Protein AF-A0A7U2NG11-F1 (afdb_monomer_lite)

Secondary structure (DSSP, 8-state):
--HHHHHHHHHHHTTSS-TTS-EEEEETTEEEEEEE-SS-SS-TT-EEEEEEETTEEE-

pLDDT: mean 81.63, std 13.46, range [51.5, 94.0]

Foldseek 3Di:
DDPVVVVVVVCCVVVVDPLVPAAWDDDPQWIKGKDAAPDDPDDPPRIDIWIHHPVDTDD

Structure (mmCIF, N/CA/C/O backbone):
data_AF-A0A7U2NG11-F1
#
_entry.id   AF-A0A7U2NG11-F1
#
loop_
_atom_site.group_PDB
_atom_site.id
_atom_site.type_symbol
_atom_site.label_atom_id
_atom_site.label_alt_id
_atom_site.label_comp_id
_atom_site.label_asym_id
_atom_site.label_entity_id
_atom_site.label_seq_id
_atom_site.pdbx_PDB_ins_code
_atom_site.Cartn_x
_atom_site.Cartn_y
_atom_site.Cartn_z
_atom_site.occupancy
_atom_site.B_iso_or_equiv
_atom_site.auth_seq_id
_atom_site.auth_comp_id
_atom_site.auth_asym_id
_atom_site.auth_atom_id
_atom_site.pdbx_PDB_model_num
ATOM 1 N N . MET A 1 1 ? -2.937 15.654 1.447 1.00 59.19 1 MET A N 1
ATOM 2 C CA . MET A 1 1 ? -2.861 14.203 1.691 1.00 59.19 1 MET A CA 1
ATOM 3 C C . MET A 1 1 ? -4.127 13.726 2.369 1.00 59.19 1 MET A C 1
ATOM 5 O O . MET A 1 1 ? -4.532 14.299 3.380 1.00 59.19 1 MET A O 1
ATOM 9 N N . ASN A 1 2 ? -4.775 12.719 1.796 1.00 83.00 2 ASN A N 1
ATOM 10 C CA . ASN A 1 2 ? -5.941 12.077 2.402 1.00 83.00 2 ASN A CA 1
ATOM 11 C C . ASN A 1 2 ? -5.500 11.238 3.625 1.00 83.00 2 ASN A C 1
ATOM 13 O O . ASN A 1 2 ? -4.385 10.723 3.662 1.00 83.00 2 ASN A O 1
ATOM 17 N N . LYS A 1 3 ? -6.370 11.051 4.629 1.00 86.50 3 LYS A N 1
ATOM 18 C CA . LYS A 1 3 ? -6.085 10.212 5.813 1.00 86.50 3 LYS A CA 1
ATOM 19 C C . LYS A 1 3 ? -5.678 8.782 5.434 1.00 86.50 3 LYS A C 1
ATOM 21 O O . LYS A 1 3 ? -4.856 8.183 6.126 1.00 86.50 3 LYS A O 1
ATOM 26 N N . LEU A 1 4 ? -6.259 8.231 4.364 1.00 87.12 4 LEU A N 1
ATOM 27 C CA . LEU A 1 4 ? -5.929 6.889 3.873 1.00 87.12 4 LEU A CA 1
ATOM 28 C C . LEU A 1 4 ? -4.528 6.838 3.256 1.00 87.12 4 LEU A C 1
ATOM 30 O O . LEU A 1 4 ? -3.743 5.965 3.605 1.00 87.12 4 LEU A O 1
ATOM 34 N N . GLU A 1 5 ? -4.206 7.813 2.415 1.00 86.44 5 GLU A N 1
ATOM 35 C CA . GLU A 1 5 ? -2.898 7.968 1.775 1.00 86.44 5 GLU A CA 1
ATOM 36 C C . GLU A 1 5 ? -1.777 8.069 2.822 1.00 86.44 5 GLU A C 1
ATOM 38 O O . GLU A 1 5 ? -0.834 7.285 2.799 1.00 86.44 5 GLU A O 1
ATOM 43 N N . THR A 1 6 ? -1.932 8.924 3.843 1.00 90.88 6 THR A N 1
ATOM 44 C CA . THR A 1 6 ? -0.973 9.010 4.962 1.00 90.88 6 THR A CA 1
ATOM 45 C C . THR A 1 6 ? -0.829 7.685 5.715 1.00 90.88 6 THR A C 1
ATOM 47 O O . THR A 1 6 ? 0.263 7.331 6.159 1.00 90.88 6 THR A O 1
ATOM 50 N N . LYS A 1 7 ? -1.924 6.929 5.874 1.00 90.75 7 LYS A N 1
ATOM 51 C CA . LYS A 1 7 ? -1.899 5.619 6.535 1.00 90.75 7 LYS A CA 1
ATOM 52 C C . LYS A 1 7 ? -1.143 4.579 5.704 1.00 90.75 7 LYS A C 1
ATOM 54 O O . LYS A 1 7 ? -0.432 3.766 6.290 1.00 90.75 7 LYS A O 1
ATOM 59 N N . ILE A 1 8 ? -1.310 4.598 4.382 1.00 89.44 8 ILE A N 1
ATOM 60 C CA . ILE A 1 8 ? -0.601 3.722 3.441 1.00 89.44 8 ILE A CA 1
ATOM 61 C C . ILE A 1 8 ? 0.890 4.060 3.449 1.00 89.44 8 ILE A C 1
ATOM 63 O O . ILE A 1 8 ? 1.693 3.171 3.712 1.00 89.44 8 ILE A O 1
ATOM 67 N N . LEU A 1 9 ? 1.253 5.336 3.297 1.00 89.19 9 LEU A N 1
ATOM 68 C CA . LEU A 1 9 ? 2.649 5.788 3.325 1.00 89.19 9 LEU A CA 1
ATOM 69 C C . LEU A 1 9 ? 3.357 5.373 4.618 1.00 89.19 9 LEU A C 1
ATOM 71 O O . LEU A 1 9 ? 4.379 4.697 4.574 1.00 89.19 9 LEU A O 1
ATOM 75 N N . LYS A 1 10 ? 2.750 5.635 5.782 1.00 92.38 10 LYS A N 1
ATOM 76 C CA . LYS A 1 10 ? 3.316 5.208 7.071 1.00 92.38 10 LYS A CA 1
ATOM 77 C C . LYS A 1 10 ? 3.452 3.686 7.183 1.00 92.38 10 LYS A C 1
ATOM 79 O O . LYS A 1 10 ? 4.335 3.184 7.877 1.00 92.38 10 LYS A O 1
ATOM 84 N N . ALA A 1 11 ? 2.557 2.925 6.559 1.00 92.00 11 ALA A N 1
ATOM 85 C CA . ALA A 1 11 ? 2.649 1.471 6.554 1.00 92.00 11 ALA A CA 1
ATOM 86 C C . ALA A 1 11 ? 3.793 0.965 5.673 1.00 92.00 11 ALA A C 1
ATOM 88 O O . ALA A 1 11 ? 4.425 -0.016 6.054 1.00 92.00 11 ALA A O 1
ATOM 89 N N . ILE A 1 12 ? 4.081 1.644 4.563 1.00 90.62 12 ILE A N 1
ATOM 90 C CA . ILE A 1 12 ? 5.251 1.374 3.722 1.00 90.62 12 ILE A CA 1
ATOM 91 C C . ILE A 1 12 ? 6.528 1.706 4.498 1.00 90.62 12 ILE A C 1
ATOM 93 O O . ILE A 1 12 ? 7.370 0.834 4.683 1.00 90.62 12 ILE A O 1
ATOM 97 N N . GLU A 1 13 ? 6.619 2.908 5.074 1.00 91.12 13 GLU A N 1
ATOM 98 C CA . GLU A 1 13 ? 7.770 3.351 5.882 1.00 91.12 13 GLU A CA 1
ATOM 99 C C . GLU A 1 13 ? 8.065 2.421 7.069 1.00 91.12 13 GLU A C 1
ATOM 101 O O . GLU A 1 13 ? 9.216 2.202 7.433 1.00 91.12 13 GLU A O 1
ATOM 106 N N . THR A 1 14 ? 7.022 1.853 7.685 1.00 94.00 14 THR A N 1
ATOM 107 C CA . THR A 1 14 ? 7.153 0.912 8.813 1.00 94.00 14 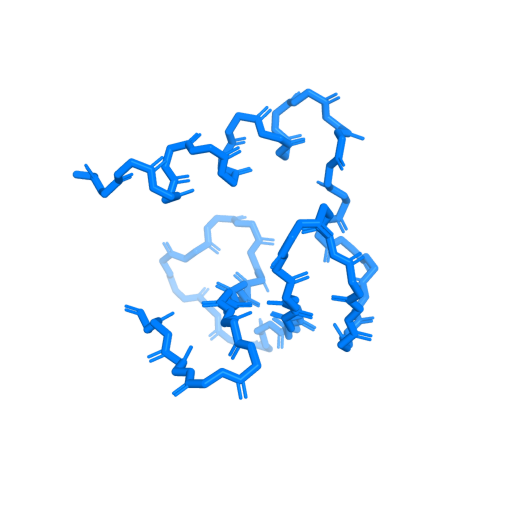THR A CA 1
ATOM 108 C C . THR A 1 14 ? 7.197 -0.558 8.388 1.00 94.00 14 THR A C 1
ATOM 110 O O . THR A 1 14 ? 7.093 -1.438 9.243 1.00 94.00 14 THR A O 1
ATOM 113 N N . ASN A 1 15 ? 7.317 -0.837 7.086 1.00 89.31 15 ASN A N 1
ATOM 114 C CA . ASN A 1 15 ? 7.337 -2.174 6.486 1.00 89.31 15 ASN A CA 1
ATOM 115 C C . ASN A 1 15 ? 6.120 -3.063 6.839 1.00 89.31 15 ASN A C 1
ATOM 117 O O . ASN A 1 15 ? 6.153 -4.289 6.754 1.00 89.31 15 ASN A O 1
ATOM 121 N N . LYS A 1 16 ? 5.007 -2.446 7.249 1.00 91.00 16 LYS A N 1
ATOM 122 C CA . LYS A 1 16 ? 3.702 -3.101 7.456 1.00 91.00 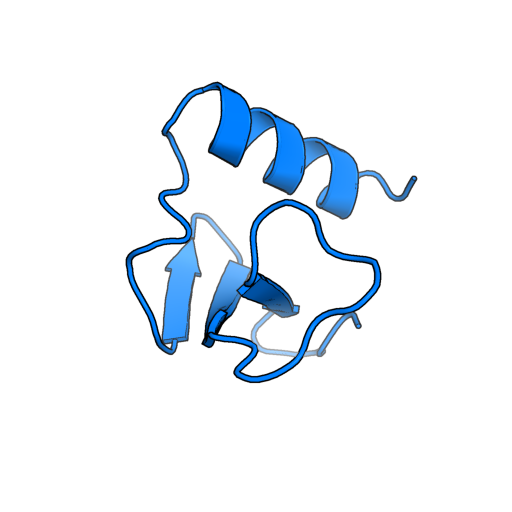16 LYS A CA 1
ATOM 123 C C . LYS A 1 16 ? 2.932 -3.281 6.150 1.00 91.00 16 LYS A C 1
ATOM 125 O O . LYS A 1 16 ? 1.883 -3.929 6.137 1.00 91.00 16 LYS A O 1
ATOM 130 N N . LEU A 1 17 ? 3.413 -2.661 5.080 1.00 89.81 17 LEU A N 1
ATOM 131 C CA . LEU A 1 17 ? 2.953 -2.848 3.721 1.00 89.81 17 LEU A CA 1
ATOM 132 C C . LEU A 1 17 ? 4.174 -2.881 2.800 1.00 89.81 17 LEU A C 1
ATOM 134 O O . LEU A 1 17 ? 4.787 -1.847 2.579 1.00 89.81 17 LEU A O 1
ATOM 138 N N . ASN A 1 18 ? 4.506 -4.055 2.263 1.00 90.44 18 ASN A N 1
ATOM 139 C CA . ASN A 1 18 ? 5.573 -4.174 1.273 1.00 90.44 18 ASN A CA 1
ATOM 140 C C . ASN A 1 18 ? 4.995 -3.949 -0.144 1.00 90.44 18 ASN A C 1
ATOM 142 O O . ASN A 1 18 ? 4.171 -4.773 -0.561 1.00 90.44 18 ASN A O 1
ATOM 146 N N . PRO A 1 19 ? 5.371 -2.874 -0.866 1.00 87.88 19 PRO A N 1
ATOM 147 C CA . PRO A 1 19 ? 4.915 -2.614 -2.233 1.00 87.88 19 PRO A CA 1
ATOM 148 C C . PRO A 1 19 ? 5.545 -3.541 -3.289 1.00 87.88 19 PRO A C 1
ATOM 150 O O . PRO A 1 19 ? 4.974 -3.702 -4.358 1.00 87.88 19 PRO A O 1
ATOM 153 N N . GLU A 1 20 ? 6.644 -4.234 -2.990 1.00 88.75 20 GLU A N 1
ATOM 154 C CA . GLU A 1 20 ? 7.262 -5.203 -3.916 1.00 88.75 20 GLU A CA 1
ATOM 155 C C . GLU A 1 20 ? 6.401 -6.458 -4.109 1.00 88.75 20 GLU A C 1
ATOM 157 O O . GLU A 1 20 ? 6.526 -7.185 -5.093 1.00 88.75 20 GLU A O 1
ATOM 162 N N . ILE A 1 21 ? 5.494 -6.730 -3.165 1.00 91.38 21 ILE A N 1
ATOM 163 C CA . ILE A 1 21 ? 4.488 -7.770 -3.354 1.00 91.38 21 ILE A CA 1
ATOM 164 C C . ILE A 1 21 ? 3.449 -7.202 -4.321 1.00 91.38 21 ILE A C 1
ATOM 166 O O . ILE A 1 21 ? 2.659 -6.330 -3.951 1.00 91.38 21 ILE A O 1
ATOM 170 N N . LEU A 1 22 ? 3.439 -7.709 -5.548 1.00 91.62 22 LEU A N 1
ATOM 171 C CA . LEU A 1 22 ? 2.518 -7.287 -6.600 1.00 91.62 22 LEU A CA 1
ATOM 172 C C . LEU A 1 22 ? 1.143 -7.959 -6.483 1.00 91.62 22 LEU A C 1
ATOM 174 O O . LEU A 1 22 ? 0.967 -8.974 -5.804 1.00 91.62 22 LEU A O 1
ATOM 178 N N . GLY A 1 23 ? 0.163 -7.387 -7.180 1.00 90.62 23 GLY A N 1
ATOM 179 C CA . GLY A 1 23 ? -1.187 -7.925 -7.303 1.00 90.62 23 GLY A CA 1
ATOM 180 C C . GLY A 1 23 ? -2.147 -7.472 -6.205 1.00 90.62 23 GLY A C 1
ATOM 181 O O . GLY A 1 23 ? -1.871 -6.554 -5.428 1.00 90.62 23 GLY A O 1
ATOM 182 N N . GLU A 1 24 ? -3.317 -8.110 -6.179 1.00 92.50 24 GLU A N 1
ATOM 183 C CA . GLU A 1 24 ? -4.410 -7.769 -5.270 1.00 92.50 24 GLU A CA 1
ATOM 184 C C . GLU A 1 24 ? -4.344 -8.566 -3.969 1.00 92.50 24 GLU A C 1
ATOM 186 O O . GLU A 1 24 ? -4.192 -9.789 -3.971 1.00 92.50 24 GLU A O 1
ATOM 191 N N . ARG A 1 25 ? -4.497 -7.885 -2.831 1.00 92.50 25 ARG A N 1
ATOM 192 C CA . ARG A 1 25 ? -4.556 -8.541 -1.521 1.00 92.50 25 ARG A CA 1
ATOM 193 C C . ARG A 1 25 ? -5.357 -7.751 -0.504 1.00 92.50 25 ARG A C 1
ATOM 195 O O . ARG A 1 25 ? -5.552 -6.544 -0.617 1.00 92.50 25 ARG A O 1
ATOM 202 N N . LYS A 1 26 ? -5.791 -8.447 0.545 1.00 90.88 26 LYS A N 1
ATOM 203 C CA . LYS A 1 26 ? -6.366 -7.796 1.722 1.00 90.88 26 LYS A CA 1
ATOM 204 C C . LYS A 1 26 ? -5.268 -7.125 2.535 1.00 90.88 26 LYS A C 1
ATOM 206 O O . LYS A 1 26 ? -4.240 -7.731 2.827 1.00 90.88 26 LYS A O 1
ATOM 211 N N . TRP A 1 27 ? -5.538 -5.901 2.96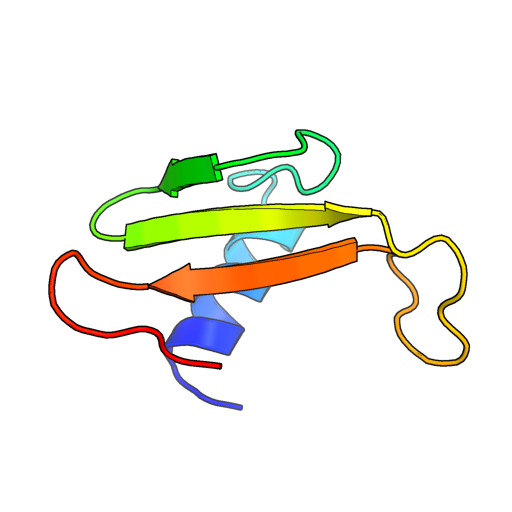0 1.00 89.94 27 TRP A N 1
ATOM 212 C CA . TRP A 1 27 ? -4.705 -5.143 3.875 1.00 89.94 27 TRP A CA 1
ATOM 213 C C . TRP A 1 27 ? -5.599 -4.456 4.912 1.00 89.94 27 TRP A C 1
ATOM 215 O O . TRP A 1 27 ? -6.288 -3.473 4.632 1.00 89.94 27 TRP A O 1
ATOM 225 N N . TYR A 1 28 ? -5.621 -5.008 6.129 1.00 88.06 28 TYR A N 1
ATOM 226 C CA . TYR A 1 28 ? -6.595 -4.655 7.171 1.00 88.06 28 TYR A CA 1
ATOM 227 C C . TYR A 1 28 ? -8.047 -4.760 6.659 1.00 88.06 28 TYR A C 1
ATOM 229 O O . TYR A 1 28 ? -8.495 -5.841 6.286 1.00 88.06 28 TYR A O 1
ATOM 237 N N . ASN A 1 29 ? -8.767 -3.632 6.630 1.00 88.06 29 ASN A N 1
ATOM 238 C CA . ASN A 1 29 ? -10.162 -3.518 6.196 1.00 88.06 29 ASN A CA 1
ATOM 239 C C . ASN A 1 29 ? -10.291 -3.098 4.720 1.00 88.06 29 ASN A C 1
ATOM 241 O O . ASN A 1 29 ? -11.396 -2.807 4.263 1.00 88.06 29 ASN A O 1
ATOM 245 N N . TYR A 1 30 ? -9.174 -3.030 3.994 1.00 88.94 30 TYR A N 1
ATOM 246 C CA . TYR A 1 30 ? -9.111 -2.629 2.594 1.00 88.94 30 TYR A CA 1
ATOM 247 C C . TYR A 1 30 ? -8.662 -3.802 1.728 1.00 88.94 30 TYR A C 1
ATOM 249 O O . TYR A 1 30 ? -7.990 -4.729 2.189 1.00 88.94 30 TYR A O 1
ATOM 257 N N . PHE A 1 31 ? -9.014 -3.736 0.456 1.00 90.38 31 PHE A N 1
ATOM 258 C CA . PHE A 1 31 ? -8.296 -4.417 -0.603 1.00 90.38 31 PHE A CA 1
ATOM 259 C C . PHE A 1 31 ? -7.317 -3.421 -1.200 1.00 90.38 31 PHE A C 1
ATOM 261 O O . PHE A 1 31 ? -7.638 -2.244 -1.363 1.00 90.38 31 PHE A O 1
ATOM 268 N N . ILE A 1 32 ? -6.112 -3.889 -1.472 1.00 92.44 32 ILE A N 1
ATOM 269 C CA . ILE A 1 32 ? -5.103 -3.112 -2.166 1.00 92.44 32 ILE A CA 1
ATOM 270 C C . ILE A 1 32 ? -4.705 -3.846 -3.431 1.00 92.44 32 ILE A C 1
ATOM 272 O O . ILE A 1 32 ? -4.618 -5.076 -3.430 1.00 92.44 32 ILE A O 1
ATOM 276 N N . ARG A 1 33 ? -4.428 -3.089 -4.482 1.00 91.81 33 ARG A N 1
ATOM 277 C CA . ARG A 1 33 ? -3.775 -3.578 -5.686 1.00 91.81 33 ARG A CA 1
ATOM 278 C C . ARG A 1 33 ? -2.457 -2.849 -5.827 1.00 91.81 33 ARG A C 1
ATOM 280 O O . ARG A 1 33 ? -2.439 -1.622 -5.833 1.00 91.81 33 ARG A O 1
ATOM 287 N N . VAL A 1 34 ? -1.373 -3.610 -5.923 1.00 91.75 34 VAL A N 1
ATOM 288 C CA . VAL A 1 34 ? -0.059 -3.049 -6.226 1.00 91.75 34 VAL A CA 1
ATOM 289 C C . VAL A 1 34 ? 0.334 -3.452 -7.634 1.00 91.75 34 VAL A C 1
ATOM 291 O O . VAL A 1 34 ? 0.376 -4.642 -7.957 1.00 91.75 34 VAL A O 1
ATOM 294 N N . THR A 1 35 ? 0.587 -2.456 -8.471 1.00 90.75 35 THR A N 1
ATOM 295 C CA . THR A 1 35 ? 0.984 -2.639 -9.865 1.00 90.75 35 THR A CA 1
ATOM 296 C C . THR A 1 35 ? 2.350 -1.999 -10.067 1.00 90.75 35 THR A C 1
ATOM 298 O O . THR A 1 35 ? 2.543 -0.833 -9.729 1.00 90.75 35 THR A O 1
ATOM 301 N N . GLU A 1 36 ? 3.295 -2.762 -10.611 1.00 86.50 36 GLU A N 1
ATOM 302 C CA . GLU A 1 36 ? 4.591 -2.229 -11.029 1.00 86.50 36 GLU A CA 1
ATOM 303 C C . GLU A 1 36 ? 4.399 -1.278 -12.214 1.00 86.50 36 GLU A C 1
ATOM 305 O O . GLU A 1 36 ? 3.708 -1.596 -13.188 1.00 86.50 36 GLU A O 1
ATOM 310 N N . LEU A 1 37 ? 4.999 -0.095 -12.130 1.00 83.31 37 LEU A N 1
ATOM 311 C CA . LEU A 1 37 ? 4.959 0.886 -13.198 1.00 83.31 37 LEU A CA 1
ATOM 312 C C . LEU A 1 37 ? 6.222 0.761 -14.041 1.00 83.31 37 LEU A C 1
ATOM 314 O O . LEU A 1 37 ? 7.282 1.261 -13.684 1.00 83.31 37 LEU A O 1
ATOM 318 N N . VAL A 1 38 ? 6.071 0.149 -15.217 1.00 71.19 38 VAL A N 1
ATOM 319 C CA . VAL A 1 38 ? 7.147 -0.017 -16.213 1.00 71.19 38 VAL A CA 1
ATOM 320 C C . VAL A 1 38 ? 7.727 1.331 -16.668 1.00 71.19 38 VAL A C 1
ATOM 322 O O . VAL A 1 38 ? 8.876 1.412 -17.093 1.00 71.19 38 VAL A O 1
ATOM 325 N N . TRP A 1 39 ? 6.948 2.410 -16.557 1.00 62.25 39 TRP A N 1
ATOM 326 C CA . TRP A 1 39 ? 7.413 3.768 -16.799 1.00 62.25 39 TRP A CA 1
ATOM 327 C C . TRP A 1 39 ? 6.777 4.724 -15.790 1.00 62.25 39 TRP A C 1
ATOM 329 O O . TRP A 1 39 ? 5.587 5.026 -15.849 1.00 62.25 39 TRP A O 1
ATOM 339 N N . SER A 1 40 ? 7.591 5.203 -14.855 1.00 59.38 40 SER A N 1
ATOM 340 C CA . SER A 1 40 ? 7.229 6.229 -13.885 1.00 59.38 40 SER A CA 1
ATOM 341 C C . SER A 1 40 ? 8.256 7.354 -13.975 1.00 59.38 40 SER A C 1
ATOM 343 O O . SER A 1 40 ? 9.433 7.141 -13.708 1.00 59.38 40 SER A O 1
ATOM 345 N N . ILE A 1 41 ? 7.827 8.552 -14.379 1.00 54.78 41 ILE A N 1
ATOM 346 C 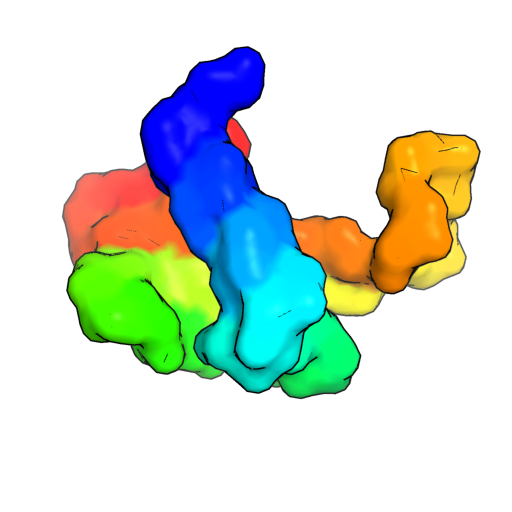CA . ILE A 1 41 ? 8.699 9.741 -14.394 1.00 54.78 41 ILE A CA 1
ATOM 347 C C . ILE A 1 41 ? 8.676 10.454 -13.025 1.00 54.78 41 ILE A C 1
ATOM 349 O O . ILE A 1 41 ? 9.583 11.222 -12.731 1.00 54.78 41 ILE A O 1
ATOM 353 N N . ASN A 1 42 ? 7.688 10.170 -12.160 1.00 52.81 42 ASN A N 1
ATOM 354 C CA . ASN A 1 42 ? 7.433 10.942 -10.931 1.00 52.81 42 ASN A CA 1
ATOM 355 C C . ASN A 1 42 ? 7.066 10.122 -9.674 1.00 52.81 42 ASN A C 1
ATOM 357 O O . ASN A 1 42 ? 6.804 10.716 -8.632 1.00 52.81 42 ASN A O 1
ATOM 361 N N . LEU A 1 43 ? 7.031 8.789 -9.733 1.00 63.22 43 LEU A N 1
ATOM 362 C CA . LEU A 1 43 ? 6.885 7.925 -8.551 1.00 63.22 43 LEU A CA 1
ATOM 363 C C . LEU A 1 43 ? 8.248 7.294 -8.275 1.00 63.22 43 LEU A C 1
ATOM 365 O O . LEU A 1 43 ? 8.684 6.417 -9.023 1.00 63.22 43 LEU A O 1
ATOM 369 N N . TYR A 1 44 ? 8.928 7.816 -7.251 1.00 59.31 44 TYR A N 1
ATOM 370 C CA . TYR A 1 44 ? 10.297 7.467 -6.839 1.00 59.31 44 T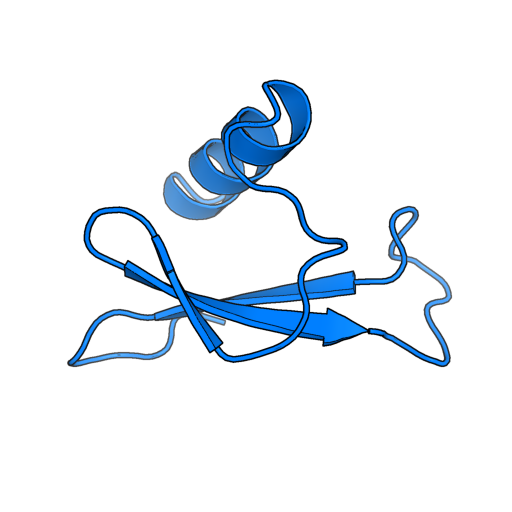YR A CA 1
ATOM 371 C C . TYR A 1 44 ? 10.468 5.971 -6.531 1.00 59.31 44 TYR A C 1
ATOM 373 O O . TYR A 1 44 ? 11.546 5.403 -6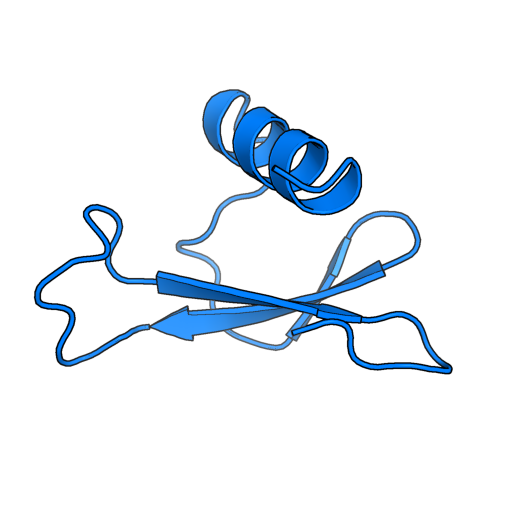.657 1.00 59.31 44 TYR A O 1
ATOM 381 N N . ASP A 1 45 ? 9.366 5.353 -6.145 1.00 68.38 45 ASP A N 1
ATOM 382 C CA . ASP A 1 45 ? 9.201 3.999 -5.662 1.00 68.38 45 ASP A CA 1
ATOM 383 C C . ASP A 1 45 ? 8.747 3.018 -6.755 1.00 68.38 45 ASP A C 1
ATOM 385 O O . ASP A 1 45 ? 8.823 1.818 -6.538 1.00 68.38 45 ASP A O 1
ATOM 389 N N . GLY A 1 46 ? 8.349 3.486 -7.946 1.00 82.06 46 GLY A N 1
ATOM 390 C CA . GLY A 1 46 ? 8.091 2.618 -9.109 1.00 82.06 46 GLY A CA 1
ATOM 391 C C . GLY A 1 46 ? 6.799 1.788 -9.061 1.00 82.06 46 GLY A C 1
ATOM 392 O O . GLY A 1 46 ? 6.557 0.991 -9.966 1.00 82.06 46 GLY A O 1
ATOM 393 N N . TYR A 1 47 ? 5.937 1.991 -8.061 1.00 84.12 47 TYR A N 1
ATOM 394 C CA . TYR A 1 47 ? 4.683 1.246 -7.901 1.00 84.12 47 TYR A CA 1
ATOM 395 C C . TYR A 1 47 ? 3.459 2.167 -7.852 1.00 84.12 47 TYR A C 1
ATOM 397 O O . TYR A 1 47 ? 3.504 3.266 -7.304 1.00 84.12 47 TYR A O 1
ATOM 405 N N . LEU A 1 48 ? 2.335 1.680 -8.383 1.00 87.06 48 LEU A N 1
ATOM 406 C CA . LEU A 1 48 ? 1.000 2.229 -8.155 1.00 87.06 48 LEU A CA 1
ATOM 407 C C . LEU A 1 48 ? 0.292 1.386 -7.094 1.00 87.06 48 LEU A C 1
ATOM 409 O O . LEU A 1 48 ? 0.180 0.168 -7.247 1.00 87.06 48 LEU A O 1
ATOM 413 N N . ILE A 1 49 ? -0.211 2.038 -6.045 1.00 88.75 49 ILE A N 1
ATOM 414 C CA . ILE A 1 49 ? -0.990 1.394 -4.986 1.00 88.75 49 ILE A CA 1
ATOM 415 C C . ILE A 1 49 ? -2.405 1.954 -5.011 1.00 88.75 49 ILE A C 1
ATOM 417 O O . ILE A 1 49 ? -2.637 3.103 -4.648 1.00 88.75 49 ILE A O 1
ATOM 421 N N . GLU A 1 50 ? -3.357 1.111 -5.385 1.00 88.88 50 GLU A N 1
ATOM 422 C CA . GLU A 1 50 ? -4.781 1.427 -5.341 1.00 88.88 50 GLU A CA 1
ATOM 423 C C . GLU A 1 50 ? -5.379 0.801 -4.083 1.00 88.88 50 GLU A C 1
ATOM 425 O O . GLU A 1 50 ? -5.109 -0.364 -3.781 1.00 88.88 50 GLU A O 1
ATOM 430 N N . ALA A 1 51 ? -6.200 1.548 -3.345 1.00 88.56 51 ALA A N 1
ATOM 431 C CA . ALA A 1 51 ? -6.850 1.059 -2.135 1.00 88.56 51 ALA A CA 1
ATOM 432 C C . ALA A 1 51 ? -8.366 1.213 -2.243 1.00 88.56 51 ALA A C 1
ATOM 434 O O . ALA A 1 51 ? -8.900 2.307 -2.412 1.00 88.56 51 ALA A O 1
ATOM 435 N N . TYR A 1 52 ? -9.081 0.105 -2.100 1.00 86.62 52 TYR A N 1
ATOM 436 C CA . TYR A 1 52 ? -10.522 0.068 -2.274 1.00 86.62 52 TYR A CA 1
ATOM 437 C C . TYR A 1 52 ? -11.194 -0.772 -1.197 1.00 86.62 52 TYR A C 1
ATOM 439 O O . TYR A 1 52 ? -10.633 -1.708 -0.627 1.00 86.62 52 TYR A O 1
ATOM 447 N N . THR A 1 53 ? -12.425 -0.407 -0.866 1.00 84.75 53 THR A N 1
ATOM 448 C CA . THR A 1 53 ? -13.276 -1.246 -0.018 1.00 84.75 53 THR A CA 1
ATOM 449 C C . THR A 1 53 ? -14.180 -2.072 -0.919 1.00 84.75 53 THR A C 1
ATOM 451 O O . THR A 1 53 ? -14.336 -1.760 -2.097 1.00 84.75 53 THR A O 1
ATOM 454 N N . LYS A 1 54 ? -14.821 -3.110 -0.370 1.00 69.81 54 LYS A N 1
ATOM 455 C CA . LYS A 1 54 ? -15.734 -3.991 -1.120 1.00 69.81 54 LYS A CA 1
ATOM 456 C C . LYS A 1 54 ? -16.836 -3.236 -1.895 1.00 69.81 54 LYS A C 1
ATOM 458 O O . LYS A 1 54 ? -17.437 -3.822 -2.786 1.00 69.81 54 LYS A O 1
ATOM 463 N N . ASN A 1 55 ? -17.072 -1.957 -1.577 1.00 56.66 55 ASN A N 1
ATOM 464 C CA . ASN A 1 55 ? -18.129 -1.141 -2.163 1.00 56.66 55 ASN A CA 1
ATOM 465 C C . ASN A 1 55 ? -17.649 0.082 -2.965 1.00 56.66 55 ASN A C 1
ATOM 467 O O . ASN A 1 55 ? -18.497 0.745 -3.559 1.00 56.66 55 ASN A O 1
ATOM 471 N N . THR A 1 56 ? -16.358 0.446 -2.990 1.00 53.25 56 THR A N 1
ATOM 472 C CA . THR A 1 56 ? -15.895 1.643 -3.730 1.00 53.25 56 THR A CA 1
ATOM 473 C C . THR A 1 56 ? -14.377 1.645 -3.927 1.00 53.25 56 THR A C 1
ATOM 475 O O . THR A 1 56 ? -13.634 1.440 -2.961 1.00 53.25 56 THR A O 1
ATOM 478 N N . VAL A 1 57 ? -13.936 1.927 -5.159 1.00 51.50 57 VAL A N 1
ATOM 479 C CA . VAL A 1 57 ? -12.537 2.234 -5.500 1.00 51.50 57 VAL A CA 1
ATOM 480 C C . VAL A 1 57 ? -12.255 3.698 -5.183 1.00 51.50 57 VAL A C 1
ATOM 482 O O . VAL A 1 57 ? -12.961 4.574 -5.676 1.00 51.50 57 VAL A O 1
ATOM 485 N N . ILE A 1 58 ? -11.263 3.962 -4.330 1.00 57.03 58 ILE A N 1
ATOM 486 C CA . ILE A 1 58 ? -10.763 5.313 -4.061 1.00 57.03 58 ILE A CA 1
ATOM 487 C C . ILE A 1 58 ? -9.420 5.398 -4.785 1.00 57.03 58 ILE A C 1
ATOM 489 O O . ILE A 1 58 ? -8.481 4.698 -4.409 1.00 57.03 58 ILE A O 1
ATOM 493 N N . ILE A 1 59 ? -9.401 6.180 -5.865 1.00 54.66 59 ILE A N 1
ATOM 494 C CA . ILE A 1 59 ? -8.223 6.448 -6.701 1.00 54.66 59 ILE A CA 1
ATOM 495 C C . ILE A 1 59 ? -7.396 7.548 -6.037 1.00 54.66 59 ILE A C 1
ATOM 497 O O . ILE A 1 59 ? -8.021 8.539 -5.584 1.00 54.66 59 ILE A O 1
#

Organism: Flavobacterium psychrophilum (NCBI:txid96345)

Sequence (59 aa):
MNKLETKILKAIETNKLNPEILGERKWYNYFIRVTELVWSINLYDGYLIEAYTKNTVII

Radius of gyration: 11.23 Å; chains: 1; bounding box: 28×23×26 Å